Protein AF-A0A448S2J5-F1 (afdb_monomer_lite)

Radius of gyration: 13.47 Å; chains: 1; bounding box: 44×22×33 Å

Structure (mmCIF, N/CA/C/O backbone):
data_AF-A0A448S2J5-F1
#
_entry.id   AF-A0A448S2J5-F1
#
loop_
_atom_site.group_PDB
_atom_site.id
_atom_site.type_symbol
_atom_site.label_atom_id
_atom_site.label_alt_id
_atom_site.label_comp_id
_atom_site.label_asym_id
_atom_site.label_entity_id
_atom_site.label_seq_id
_atom_site.pdbx_PDB_ins_code
_atom_site.Cartn_x
_atom_site.Cartn_y
_atom_site.Cartn_z
_atom_site.occupancy
_atom_site.B_iso_or_equiv
_atom_site.auth_seq_id
_atom_site.auth_comp_id
_atom_site.auth_asym_id
_atom_site.auth_atom_id
_atom_site.pdbx_PDB_model_num
ATOM 1 N N . MET A 1 1 ? 29.180 -4.081 -5.614 1.00 56.69 1 MET A N 1
ATOM 2 C CA . MET A 1 1 ? 27.784 -4.333 -5.212 1.00 56.69 1 MET A CA 1
ATOM 3 C C . MET A 1 1 ? 27.248 -5.415 -6.126 1.00 56.69 1 MET A C 1
ATOM 5 O O . MET A 1 1 ? 27.464 -5.293 -7.329 1.00 56.69 1 MET A O 1
ATOM 9 N N . SER A 1 2 ? 26.712 -6.516 -5.593 1.00 70.88 2 SER A N 1
ATOM 10 C CA . SER A 1 2 ? 26.182 -7.570 -6.461 1.00 70.88 2 SER A CA 1
ATOM 11 C C . SER A 1 2 ? 24.862 -7.113 -7.085 1.00 70.88 2 SER A C 1
ATOM 13 O O . SER A 1 2 ? 24.171 -6.263 -6.528 1.00 70.88 2 SER A O 1
ATOM 15 N N . TYR A 1 3 ? 24.509 -7.684 -8.235 1.00 53.91 3 TYR A N 1
ATOM 16 C CA . TYR A 1 3 ? 23.223 -7.438 -8.895 1.00 53.91 3 TYR A CA 1
ATOM 17 C C . TYR A 1 3 ? 22.048 -7.685 -7.930 1.00 53.91 3 TYR A C 1
ATOM 19 O O . TYR A 1 3 ? 21.128 -6.886 -7.851 1.00 53.91 3 TYR A O 1
ATOM 27 N N . VAL A 1 4 ? 22.135 -8.727 -7.098 1.00 59.53 4 VAL A N 1
ATOM 28 C CA . VAL A 1 4 ? 21.117 -9.071 -6.091 1.00 59.53 4 VAL A CA 1
ATOM 29 C C . VAL A 1 4 ? 20.986 -8.008 -4.994 1.00 59.53 4 VAL A C 1
ATOM 31 O O . VAL A 1 4 ? 19.883 -7.781 -4.502 1.00 59.53 4 VAL A O 1
ATOM 34 N N . ASP A 1 5 ? 22.083 -7.358 -4.605 1.00 57.69 5 ASP A N 1
ATOM 35 C CA . ASP A 1 5 ? 22.059 -6.329 -3.558 1.00 57.69 5 ASP A CA 1
ATOM 36 C C . ASP A 1 5 ? 21.431 -5.028 -4.069 1.00 57.69 5 ASP A C 1
ATOM 38 O O . ASP A 1 5 ? 20.635 -4.422 -3.361 1.00 57.69 5 ASP A O 1
ATOM 42 N N . PHE A 1 6 ? 21.712 -4.662 -5.325 1.00 57.62 6 PHE A N 1
ATOM 43 C CA . PHE A 1 6 ? 21.116 -3.495 -5.981 1.00 57.62 6 PHE A CA 1
ATOM 44 C C . PHE A 1 6 ? 19.583 -3.595 -6.037 1.00 57.62 6 PHE A C 1
ATOM 46 O O . PHE A 1 6 ? 18.885 -2.697 -5.575 1.00 57.62 6 PHE A O 1
ATOM 53 N N . TYR A 1 7 ? 19.053 -4.734 -6.496 1.00 61.19 7 TYR A N 1
ATOM 54 C CA . TYR A 1 7 ? 17.602 -4.942 -6.552 1.00 61.19 7 TYR A CA 1
ATOM 55 C C . TYR A 1 7 ? 16.940 -4.961 -5.173 1.00 61.19 7 TYR A C 1
ATOM 57 O O . TYR A 1 7 ? 15.818 -4.488 -5.029 1.00 61.19 7 TYR A O 1
ATOM 65 N N . LYS A 1 8 ? 17.608 -5.486 -4.140 1.00 61.34 8 LYS A N 1
ATOM 66 C CA . LYS A 1 8 ? 17.059 -5.483 -2.775 1.00 61.34 8 LYS A CA 1
ATOM 67 C C . LYS A 1 8 ? 16.960 -4.081 -2.188 1.00 61.34 8 LYS A C 1
ATOM 69 O O . LYS A 1 8 ? 15.996 -3.806 -1.480 1.00 61.34 8 LYS A O 1
ATOM 74 N N . GLU A 1 9 ? 17.939 -3.221 -2.451 1.00 67.19 9 GLU A N 1
ATOM 75 C CA . GLU A 1 9 ? 17.912 -1.835 -1.977 1.00 67.19 9 GLU A CA 1
ATOM 76 C C . GLU A 1 9 ? 16.835 -1.020 -2.700 1.00 67.19 9 GLU A C 1
ATOM 78 O O . GLU A 1 9 ? 16.048 -0.334 -2.048 1.00 67.19 9 GLU A O 1
ATOM 83 N N . GLU A 1 10 ? 16.745 -1.150 -4.025 1.00 71.94 10 GLU A N 1
ATOM 84 C CA . GLU A 1 10 ? 15.788 -0.394 -4.836 1.00 71.94 10 GLU A CA 1
ATOM 85 C C . GLU A 1 10 ? 14.339 -0.843 -4.574 1.00 71.94 10 GLU A C 1
ATOM 87 O O . GLU A 1 10 ? 13.483 -0.035 -4.211 1.00 71.94 10 GLU A O 1
ATOM 92 N N . TYR A 1 11 ? 14.068 -2.151 -4.621 1.00 75.88 11 TYR A N 1
ATOM 93 C CA . TYR A 1 11 ? 12.743 -2.699 -4.310 1.00 75.88 11 TYR A CA 1
ATOM 94 C C . TYR A 1 11 ? 12.358 -2.550 -2.843 1.00 75.88 11 TYR A C 1
ATOM 96 O O . TYR A 1 11 ? 11.192 -2.303 -2.527 1.00 75.88 11 TYR A O 1
ATOM 104 N N . GLY A 1 12 ? 13.336 -2.623 -1.939 1.00 79.69 12 GLY A N 1
ATOM 105 C CA . GLY A 1 12 ? 13.121 -2.346 -0.524 1.00 79.69 12 GLY A CA 1
ATOM 106 C C . GLY A 1 12 ? 12.545 -0.949 -0.293 1.00 79.69 12 GLY A C 1
ATOM 107 O O . GLY A 1 12 ? 11.633 -0.798 0.521 1.00 79.69 12 GLY A O 1
ATOM 108 N N . ALA A 1 13 ? 13.007 0.057 -1.043 1.00 86.06 13 ALA A N 1
ATOM 109 C CA . ALA A 1 13 ? 12.499 1.421 -0.940 1.00 86.06 13 ALA A CA 1
ATOM 110 C C . ALA A 1 13 ? 11.037 1.540 -1.406 1.00 86.06 13 ALA A C 1
ATOM 112 O O . ALA A 1 13 ? 10.225 2.153 -0.711 1.00 86.06 13 ALA A O 1
ATOM 113 N N . TYR A 1 14 ? 10.669 0.924 -2.533 1.00 87.19 14 TYR A N 1
ATOM 114 C CA . TYR A 1 14 ? 9.288 0.956 -3.035 1.00 87.19 14 TYR A CA 1
ATOM 115 C C . TYR A 1 14 ? 8.303 0.268 -2.090 1.00 87.19 14 TYR A C 1
ATOM 117 O O . TYR A 1 14 ? 7.248 0.828 -1.778 1.00 87.19 14 TYR A O 1
ATOM 125 N N . ILE A 1 15 ? 8.681 -0.902 -1.567 1.00 87.56 15 ILE A N 1
ATOM 126 C CA . ILE A 1 15 ? 7.886 -1.630 -0.574 1.00 87.56 15 ILE A CA 1
ATOM 127 C C . ILE A 1 15 ? 7.718 -0.779 0.685 1.00 87.56 15 ILE A C 1
ATOM 129 O O . ILE A 1 15 ? 6.599 -0.587 1.160 1.00 87.56 15 ILE A O 1
ATOM 133 N N . HIS A 1 16 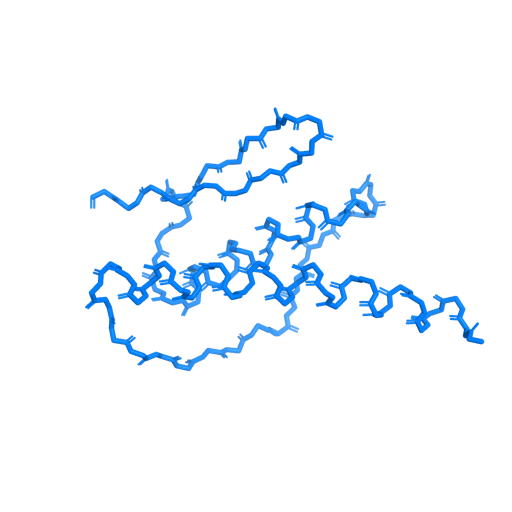? 8.814 -0.225 1.209 1.00 89.19 16 HIS A N 1
ATOM 134 C CA . HIS A 1 16 ? 8.785 0.634 2.390 1.00 89.19 16 HIS A CA 1
ATOM 135 C C . HIS A 1 16 ? 7.851 1.837 2.200 1.00 89.19 16 HIS A C 1
ATOM 137 O O . HIS A 1 16 ? 7.026 2.121 3.069 1.00 89.19 16 HIS A O 1
ATOM 143 N N . ASN A 1 17 ? 7.931 2.504 1.048 1.00 90.44 17 ASN A N 1
ATOM 144 C CA . ASN A 1 17 ? 7.092 3.657 0.731 1.00 90.44 17 ASN A CA 1
ATOM 145 C C . ASN A 1 17 ? 5.604 3.290 0.655 1.00 90.44 17 ASN A C 1
ATOM 147 O O . ASN A 1 17 ? 4.773 4.024 1.189 1.00 90.44 17 ASN A O 1
ATOM 151 N N . GLY A 1 18 ? 5.259 2.148 0.050 1.00 89.12 18 GLY A N 1
ATOM 152 C CA . GLY A 1 18 ? 3.875 1.668 0.008 1.00 89.12 18 GLY A CA 1
ATOM 153 C C . GLY A 1 18 ? 3.318 1.339 1.398 1.00 89.12 18 GLY A C 1
ATOM 154 O O . GLY A 1 18 ? 2.198 1.732 1.731 1.00 89.12 18 GLY A O 1
ATOM 155 N N . VAL A 1 19 ? 4.126 0.698 2.250 1.00 92.75 19 VAL A N 1
ATOM 156 C CA . VAL A 1 19 ? 3.760 0.410 3.648 1.00 92.75 19 VAL A CA 1
ATOM 157 C C . VAL A 1 19 ? 3.505 1.697 4.430 1.00 92.75 19 VAL A C 1
ATOM 159 O O . VAL A 1 19 ? 2.468 1.824 5.085 1.00 92.75 19 VAL A O 1
ATOM 162 N N . LEU A 1 20 ? 4.428 2.662 4.357 1.00 94.00 20 LEU A N 1
ATOM 163 C CA . LEU A 1 20 ? 4.284 3.936 5.064 1.00 94.00 20 LEU A CA 1
ATOM 164 C C . LEU A 1 20 ? 3.050 4.708 4.601 1.00 94.00 20 LEU A C 1
ATOM 166 O O . LEU A 1 20 ? 2.293 5.189 5.439 1.00 94.00 20 LEU A O 1
ATOM 170 N N . TYR A 1 21 ? 2.811 4.779 3.289 1.00 93.06 21 TYR A N 1
ATOM 171 C CA . TYR A 1 21 ? 1.649 5.469 2.730 1.00 93.06 21 TYR A CA 1
ATOM 172 C C . TYR A 1 21 ? 0.327 4.925 3.291 1.00 93.06 21 TYR A C 1
ATOM 174 O O . TYR A 1 21 ? -0.490 5.688 3.817 1.00 93.06 21 TYR A O 1
ATOM 182 N N . ALA A 1 22 ? 0.129 3.605 3.228 1.00 92.19 22 ALA A N 1
ATOM 183 C CA . ALA A 1 22 ? -1.089 2.963 3.717 1.00 92.19 22 ALA A CA 1
ATOM 184 C C . ALA A 1 22 ? -1.251 3.122 5.238 1.00 92.19 22 ALA A C 1
ATOM 186 O O . ALA A 1 22 ? -2.352 3.391 5.730 1.00 92.19 22 ALA A O 1
ATOM 187 N N . TYR A 1 23 ? -0.155 2.999 5.991 1.00 93.00 23 TYR A N 1
ATOM 188 C CA . TYR A 1 23 ? -0.172 3.157 7.442 1.00 93.00 23 TYR A CA 1
ATOM 189 C C . TYR A 1 23 ? -0.497 4.593 7.875 1.00 93.00 23 TYR A C 1
ATOM 191 O O . TYR A 1 23 ? -1.340 4.802 8.749 1.00 93.00 23 TYR A O 1
ATOM 199 N N . ASP A 1 24 ? 0.110 5.595 7.241 1.00 93.25 24 ASP A N 1
ATOM 200 C CA . ASP A 1 24 ? -0.159 7.003 7.536 1.00 93.25 24 ASP A CA 1
ATOM 201 C C . ASP A 1 24 ? -1.622 7.353 7.284 1.00 93.25 24 ASP A C 1
ATOM 203 O O . ASP A 1 24 ? -2.238 8.078 8.070 1.00 93.25 24 ASP A O 1
ATOM 207 N N . LEU A 1 25 ? -2.204 6.823 6.208 1.00 90.31 25 LEU A N 1
ATOM 208 C CA . LEU A 1 25 ? -3.609 7.057 5.913 1.00 90.31 25 LEU A CA 1
ATOM 209 C C . LEU A 1 25 ? -4.539 6.350 6.907 1.00 90.31 25 LEU A C 1
ATOM 211 O O . LEU A 1 25 ? -5.529 6.939 7.339 1.00 90.31 25 LEU A O 1
ATOM 215 N N . HIS A 1 26 ? -4.193 5.138 7.344 1.00 90.69 26 HIS A N 1
ATOM 216 C CA . HIS A 1 26 ? -4.923 4.431 8.399 1.00 90.69 26 HIS A CA 1
ATOM 217 C C . HIS A 1 26 ? -5.005 5.286 9.674 1.00 90.69 26 HIS A C 1
ATOM 219 O O . HIS A 1 26 ? -6.090 5.464 10.235 1.00 90.69 26 HIS A O 1
ATOM 225 N N . ILE A 1 27 ? -3.885 5.891 10.083 1.00 92.88 27 ILE A N 1
ATOM 226 C CA . ILE A 1 27 ? -3.838 6.803 11.234 1.00 92.88 27 ILE A CA 1
ATOM 227 C C . ILE A 1 27 ? -4.626 8.095 10.970 1.00 92.88 27 ILE A C 1
ATOM 229 O O . ILE A 1 27 ? -5.382 8.530 11.840 1.00 92.88 27 ILE A O 1
ATOM 233 N N . LYS A 1 28 ? -4.499 8.704 9.782 1.00 90.38 28 LYS A N 1
ATOM 234 C CA . LYS A 1 28 ? -5.242 9.927 9.408 1.00 90.38 28 LYS A CA 1
ATOM 235 C C . LYS A 1 28 ? -6.758 9.733 9.443 1.00 90.38 28 LYS A C 1
ATOM 237 O O . LYS A 1 28 ? -7.467 10.661 9.818 1.00 90.38 28 LYS A O 1
ATOM 242 N N . ASN A 1 29 ? -7.244 8.529 9.148 1.00 86.31 29 ASN A N 1
ATOM 243 C CA . ASN A 1 29 ? -8.665 8.178 9.223 1.00 86.31 29 ASN A CA 1
ATOM 244 C C . ASN A 1 29 ? -9.157 7.889 10.654 1.00 86.31 29 ASN A C 1
ATOM 246 O O . ASN A 1 29 ? -10.252 7.365 10.842 1.00 86.31 29 ASN A O 1
ATOM 250 N N . GLY A 1 30 ? -8.361 8.203 11.681 1.00 86.94 30 GLY A N 1
ATOM 251 C CA . GLY A 1 30 ? -8.747 8.055 13.085 1.00 86.94 30 GLY A CA 1
ATOM 252 C C . GLY A 1 30 ? -8.611 6.634 13.633 1.00 86.94 30 GLY A C 1
ATOM 253 O O . GLY A 1 30 ? -9.042 6.371 14.759 1.00 86.94 30 GLY A O 1
ATOM 254 N N . SER A 1 31 ? -7.998 5.719 12.874 1.00 89.38 31 SER A N 1
ATOM 255 C CA . SER A 1 31 ? -7.716 4.370 13.368 1.00 89.38 31 SER A CA 1
ATOM 256 C C . SER A 1 31 ? -6.568 4.381 14.382 1.00 89.38 31 SER A C 1
ATOM 258 O O . SER A 1 31 ? -5.742 5.296 14.439 1.00 89.38 31 SER A O 1
ATOM 260 N N . LYS A 1 32 ? -6.526 3.358 15.237 1.00 88.00 32 LYS A N 1
ATOM 261 C CA . LYS A 1 32 ? -5.491 3.223 16.270 1.00 88.00 32 LYS A CA 1
ATOM 262 C C . LYS A 1 32 ? -4.221 2.626 15.677 1.00 88.00 32 LYS A C 1
ATOM 264 O O . LYS A 1 32 ? -4.290 1.806 14.778 1.00 88.00 32 LYS A O 1
ATOM 269 N N . LYS A 1 33 ? -3.066 2.950 16.267 1.00 88.19 33 LYS A N 1
ATOM 270 C CA . LYS A 1 33 ? -1.801 2.275 15.940 1.00 88.19 33 LYS A CA 1
ATOM 271 C C . LYS A 1 33 ? -1.961 0.755 16.042 1.00 88.19 33 LYS A C 1
ATOM 273 O O . LYS A 1 33 ? -2.483 0.260 17.042 1.00 88.19 33 LYS A O 1
ATOM 278 N N . ALA A 1 34 ? -1.465 0.049 15.035 1.00 86.12 34 ALA A N 1
ATOM 279 C CA . ALA A 1 34 ? -1.526 -1.400 14.926 1.00 86.12 34 ALA A CA 1
ATOM 280 C C . ALA A 1 34 ? -0.155 -1.958 14.526 1.00 86.12 34 ALA A C 1
ATOM 282 O O . ALA A 1 34 ? 0.647 -1.265 13.902 1.00 86.12 34 ALA A O 1
ATOM 283 N N . SER A 1 35 ? 0.109 -3.214 14.886 1.00 85.56 35 SER A N 1
ATOM 284 C CA . SER A 1 35 ? 1.266 -3.968 14.403 1.00 85.56 35 SER A CA 1
ATOM 285 C C . SER A 1 35 ? 0.803 -5.074 13.467 1.00 85.56 35 SER A C 1
ATOM 287 O O . SER A 1 35 ? -0.134 -5.801 13.792 1.00 85.56 35 SER A O 1
ATOM 289 N N . PHE A 1 36 ? 1.496 -5.237 12.351 1.00 83.19 36 PHE A N 1
ATOM 290 C CA . PHE A 1 36 ? 1.229 -6.258 11.347 1.00 83.19 36 PHE A CA 1
ATOM 291 C C . PHE A 1 36 ? 2.555 -6.747 10.761 1.00 83.19 36 PHE A C 1
ATOM 293 O O . PHE A 1 36 ? 3.598 -6.118 10.946 1.00 83.19 36 PHE A O 1
ATOM 300 N N . ILE A 1 37 ? 2.518 -7.889 10.080 1.00 78.12 37 ILE A N 1
ATOM 301 C CA . ILE A 1 37 ? 3.680 -8.478 9.416 1.00 78.12 37 ILE A CA 1
ATOM 302 C C . ILE A 1 37 ? 3.273 -8.815 7.986 1.00 78.12 37 ILE A C 1
ATOM 304 O O . ILE A 1 37 ? 2.301 -9.537 7.773 1.00 78.12 37 ILE A O 1
ATOM 308 N N . ILE A 1 38 ? 4.040 -8.317 7.019 1.00 78.19 38 ILE A N 1
ATOM 309 C CA . ILE A 1 38 ? 3.938 -8.718 5.615 1.00 78.19 38 ILE A CA 1
ATOM 310 C C . ILE A 1 38 ? 4.995 -9.794 5.390 1.00 78.19 38 ILE A C 1
ATOM 312 O O . ILE A 1 38 ? 6.190 -9.520 5.474 1.00 78.19 38 ILE A O 1
ATOM 316 N N . LEU A 1 39 ? 4.553 -11.031 5.168 1.00 76.00 39 LEU A N 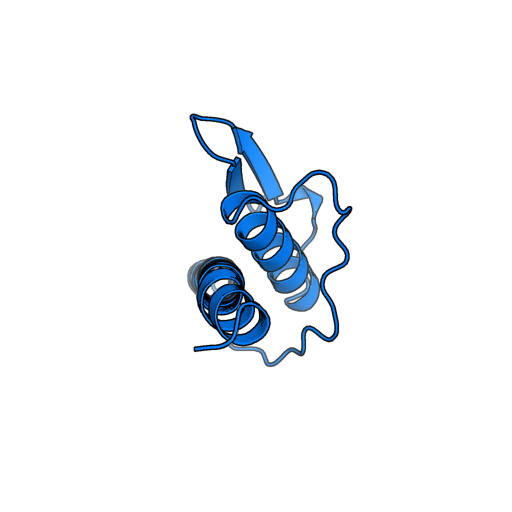1
ATOM 317 C CA . LEU A 1 39 ? 5.451 -12.182 5.013 1.00 76.00 39 LEU A CA 1
ATOM 318 C C . LEU A 1 39 ? 5.982 -12.317 3.584 1.00 76.00 39 LEU A C 1
ATOM 320 O O . LEU A 1 39 ? 7.123 -12.724 3.381 1.00 76.00 39 LEU A O 1
ATOM 324 N N . SER A 1 40 ? 5.151 -11.982 2.601 1.00 75.69 40 SER A N 1
ATOM 325 C CA . SER A 1 40 ? 5.483 -12.069 1.184 1.00 75.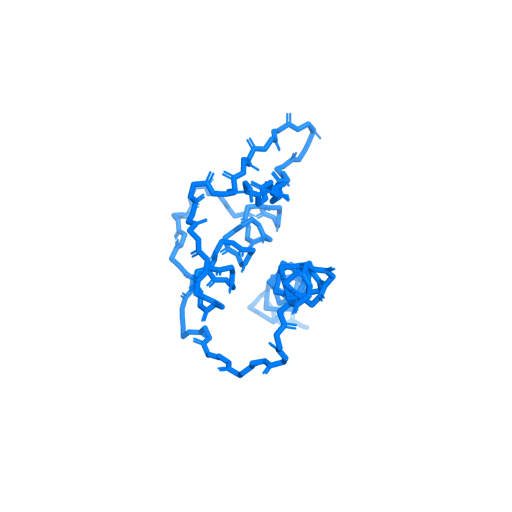69 40 SER A CA 1
ATOM 326 C C . SER A 1 40 ? 4.578 -11.153 0.373 1.00 75.69 40 SER A C 1
ATOM 328 O O . SER A 1 40 ? 3.382 -11.071 0.652 1.00 75.69 40 SER 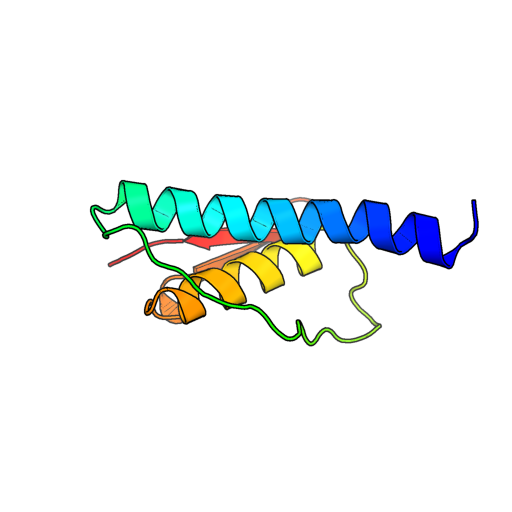A O 1
ATOM 330 N N . LEU A 1 41 ? 5.138 -10.540 -0.664 1.00 74.75 41 LEU A N 1
ATOM 331 C CA . LEU A 1 41 ? 4.389 -9.951 -1.769 1.00 74.75 41 LEU A CA 1
ATOM 332 C C . LEU A 1 41 ? 4.517 -10.917 -2.951 1.00 74.75 41 LEU A C 1
ATOM 334 O O . LEU A 1 41 ? 5.620 -11.386 -3.234 1.00 74.75 41 LEU A O 1
ATOM 338 N N . ILE A 1 42 ? 3.401 -11.277 -3.583 1.00 67.06 42 ILE A N 1
ATOM 339 C CA . ILE A 1 42 ? 3.403 -12.143 -4.766 1.00 67.06 42 ILE A CA 1
ATOM 340 C C . ILE A 1 42 ? 3.185 -11.246 -5.978 1.00 67.06 42 ILE A C 1
ATOM 342 O O . ILE A 1 42 ? 2.097 -10.705 -6.145 1.00 67.06 42 ILE A O 1
ATOM 346 N N . GLU A 1 43 ? 4.209 -11.126 -6.817 1.00 63.09 43 GLU A N 1
ATOM 347 C CA . GLU A 1 43 ? 4.126 -10.467 -8.121 1.00 63.09 43 GLU A CA 1
ATOM 348 C C . GLU A 1 43 ? 4.597 -11.399 -9.237 1.00 63.09 43 GLU A C 1
ATOM 350 O O . GLU A 1 43 ? 5.423 -12.297 -9.036 1.00 63.09 43 GLU A O 1
ATOM 355 N N . THR A 1 44 ? 4.048 -11.189 -10.431 1.00 56.84 44 THR A N 1
ATOM 356 C CA . THR A 1 44 ? 4.451 -11.876 -11.656 1.00 56.84 44 THR A CA 1
ATOM 357 C C . THR A 1 44 ? 5.680 -11.212 -12.272 1.00 56.84 44 THR A C 1
ATOM 359 O O . THR A 1 44 ? 5.800 -9.994 -12.306 1.00 56.84 44 THR A O 1
ATOM 362 N N . ALA A 1 45 ? 6.596 -12.021 -12.817 1.00 49.94 45 ALA A N 1
ATOM 363 C CA . ALA A 1 45 ? 7.871 -11.565 -13.386 1.00 49.94 45 ALA A CA 1
ATOM 364 C C . ALA A 1 45 ? 7.751 -10.638 -14.621 1.00 49.94 45 ALA A C 1
ATOM 366 O O . ALA A 1 45 ? 8.768 -10.181 -15.134 1.00 49.94 45 ALA A O 1
ATOM 367 N N . SER A 1 46 ? 6.537 -10.388 -15.119 1.00 54.12 46 SER A N 1
ATOM 368 C CA . SER A 1 46 ? 6.246 -9.455 -16.212 1.00 54.12 46 SER A CA 1
ATOM 369 C C . SER A 1 46 ? 6.202 -7.985 -15.785 1.00 54.12 46 SER A C 1
ATOM 371 O O . SER A 1 46 ? 6.258 -7.128 -16.661 1.00 54.12 46 SER A O 1
ATOM 373 N N . ASP A 1 47 ? 6.138 -7.699 -14.481 1.00 50.25 47 ASP A N 1
ATOM 374 C CA . ASP A 1 47 ? 5.792 -6.375 -13.944 1.00 50.25 47 ASP A CA 1
ATOM 375 C C . ASP A 1 47 ? 6.812 -5.882 -12.906 1.00 50.25 47 ASP A C 1
ATOM 377 O O . ASP A 1 47 ? 6.451 -5.346 -11.866 1.00 50.25 47 ASP A O 1
ATOM 381 N N . THR A 1 48 ? 8.113 -6.071 -13.151 1.00 58.81 48 THR A N 1
ATOM 382 C CA . THR A 1 48 ? 9.167 -5.624 -12.218 1.00 58.81 48 THR A CA 1
ATOM 383 C C . THR A 1 48 ? 9.441 -4.116 -12.305 1.00 58.81 48 THR A C 1
ATOM 385 O O . THR A 1 48 ? 10.601 -3.703 -12.403 1.00 58.81 48 THR A O 1
ATOM 388 N N . ASP A 1 49 ? 8.384 -3.308 -12.312 1.00 76.50 49 ASP A N 1
ATOM 389 C CA . ASP A 1 49 ? 8.448 -1.855 -12.173 1.00 76.50 49 ASP A CA 1
ATOM 390 C C . ASP A 1 49 ? 8.275 -1.485 -10.689 1.00 76.50 49 ASP A C 1
ATOM 392 O O . ASP A 1 49 ? 7.539 -2.127 -9.932 1.00 76.50 49 ASP A O 1
ATOM 396 N N . GLY A 1 50 ? 9.028 -0.492 -10.223 1.00 79.19 50 GLY A N 1
ATOM 397 C CA . GLY A 1 50 ? 9.053 -0.114 -8.808 1.00 79.19 50 GLY A CA 1
ATOM 398 C C . GLY A 1 50 ? 7.708 0.418 -8.308 1.00 79.19 50 GLY A C 1
ATOM 399 O O . GLY A 1 50 ? 7.362 0.297 -7.130 1.00 79.19 50 GLY A O 1
ATOM 400 N N . ASP A 1 51 ? 6.913 0.986 -9.206 1.00 84.06 51 ASP A N 1
ATOM 401 C CA . ASP A 1 51 ? 5.579 1.500 -8.924 1.00 84.06 51 ASP A CA 1
ATOM 402 C C . ASP A 1 51 ? 4.537 0.388 -8.677 1.00 84.06 51 ASP A C 1
ATOM 404 O O . ASP A 1 51 ? 3.696 0.537 -7.782 1.00 84.06 51 ASP A O 1
ATOM 408 N N . ALA A 1 52 ? 4.643 -0.751 -9.367 1.00 84.31 52 ALA A N 1
ATOM 409 C CA . ALA A 1 52 ? 3.843 -1.952 -9.146 1.00 84.31 52 ALA A CA 1
ATOM 410 C C . ALA A 1 52 ? 4.110 -2.524 -7.748 1.00 84.31 52 ALA A C 1
ATOM 412 O O . ALA A 1 52 ? 3.177 -2.679 -6.953 1.00 84.31 52 ALA A O 1
ATOM 413 N N . MET A 1 53 ? 5.387 -2.646 -7.366 1.00 85.69 53 MET A N 1
ATOM 414 C CA . MET A 1 53 ? 5.770 -3.087 -6.020 1.00 85.69 53 MET A CA 1
ATOM 415 C C . MET A 1 53 ? 5.245 -2.166 -4.921 1.00 85.69 53 MET A C 1
ATOM 417 O O . MET A 1 53 ? 4.773 -2.632 -3.878 1.00 85.69 53 MET A O 1
ATOM 421 N N . LYS A 1 54 ? 5.299 -0.847 -5.144 1.00 89.69 54 LYS A N 1
ATOM 422 C CA . LYS A 1 54 ? 4.696 0.137 -4.236 1.00 89.69 54 LYS A CA 1
ATOM 423 C C . LYS A 1 54 ? 3.196 -0.136 -4.093 1.00 89.69 54 LYS A C 1
ATOM 425 O O . LYS A 1 54 ? 2.704 -0.212 -2.969 1.00 89.69 54 LYS A O 1
ATOM 430 N N . CYS A 1 55 ? 2.478 -0.326 -5.199 1.00 90.06 55 CYS A N 1
ATOM 431 C CA . CYS A 1 55 ? 1.041 -0.616 -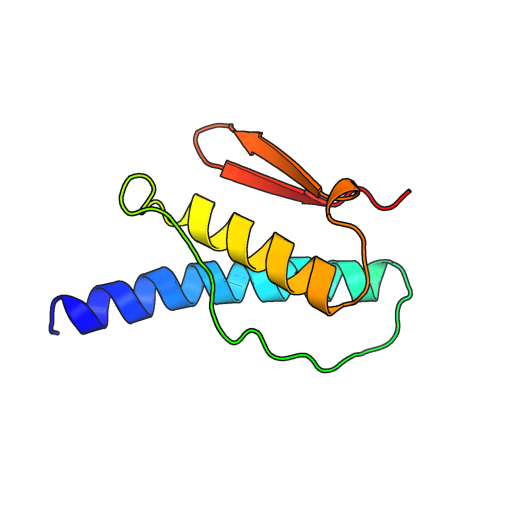5.205 1.00 90.06 55 CYS A CA 1
ATOM 432 C C . CYS A 1 55 ? 0.698 -1.929 -4.479 1.00 90.06 55 CYS A C 1
ATOM 434 O O . CYS A 1 55 ? -0.224 -1.954 -3.657 1.00 90.06 55 CYS A O 1
ATOM 436 N N . ALA A 1 56 ? 1.474 -2.992 -4.702 1.00 89.31 56 ALA A N 1
ATOM 437 C CA . ALA A 1 56 ? 1.327 -4.267 -4.004 1.00 89.31 56 ALA A CA 1
ATOM 438 C C . ALA A 1 56 ? 1.534 -4.111 -2.487 1.00 89.31 56 ALA A C 1
ATOM 440 O O . ALA A 1 56 ? 0.741 -4.619 -1.688 1.00 89.31 56 ALA A O 1
ATOM 441 N N . ALA A 1 57 ? 2.553 -3.351 -2.075 1.00 91.00 57 ALA A N 1
ATOM 442 C CA . ALA A 1 57 ? 2.822 -3.062 -0.670 1.00 91.00 57 ALA A CA 1
ATOM 443 C C . ALA A 1 57 ? 1.712 -2.226 -0.010 1.00 91.00 57 ALA A C 1
ATOM 445 O O . ALA A 1 57 ? 1.348 -2.502 1.138 1.00 91.00 57 ALA A O 1
ATOM 446 N N . VAL A 1 58 ? 1.135 -1.252 -0.728 1.00 93.19 58 VAL A N 1
ATOM 447 C CA . VAL A 1 58 ? -0.039 -0.491 -0.265 1.00 93.19 58 VAL A CA 1
ATOM 448 C C . VAL A 1 58 ? -1.214 -1.433 -0.007 1.00 93.19 58 VAL A C 1
ATOM 450 O O . VAL A 1 58 ? -1.765 -1.415 1.094 1.00 93.19 58 VAL A O 1
ATOM 453 N N . SER A 1 59 ? -1.562 -2.291 -0.975 1.00 92.19 59 SER A N 1
ATOM 454 C CA . SER A 1 59 ? -2.692 -3.223 -0.843 1.00 92.19 59 SER A CA 1
ATOM 455 C C . SER A 1 59 ? -2.503 -4.198 0.315 1.00 92.19 59 SER A C 1
ATOM 457 O O . SER A 1 59 ? -3.367 -4.298 1.191 1.00 92.19 59 SER A O 1
ATOM 459 N N . ALA A 1 60 ? -1.334 -4.838 0.396 1.00 91.88 60 ALA A N 1
ATOM 460 C CA . ALA A 1 60 ? -1.021 -5.774 1.471 1.00 91.88 60 ALA A CA 1
ATOM 461 C C . ALA A 1 60 ? -1.094 -5.109 2.854 1.00 91.88 60 ALA A C 1
ATOM 463 O O . ALA A 1 60 ? -1.648 -5.682 3.792 1.00 91.88 60 ALA A O 1
ATOM 464 N N . THR A 1 61 ? -0.577 -3.885 2.981 1.00 94.12 61 THR A N 1
ATOM 465 C CA . THR A 1 61 ? -0.609 -3.137 4.244 1.00 94.12 61 THR A CA 1
ATOM 466 C C . THR A 1 61 ? -2.028 -2.747 4.633 1.00 94.12 61 THR A C 1
ATOM 468 O O . THR A 1 61 ? -2.425 -2.934 5.780 1.00 94.12 61 THR A O 1
ATOM 471 N N . TRP A 1 62 ? -2.812 -2.229 3.687 1.00 94.31 62 TRP A N 1
ATOM 472 C CA . TRP A 1 62 ? -4.185 -1.795 3.935 1.00 94.31 62 TRP A CA 1
ATOM 473 C C . TRP A 1 62 ? -5.069 -2.953 4.410 1.00 94.31 62 TRP A C 1
ATOM 475 O O . TRP A 1 62 ? -5.766 -2.832 5.420 1.00 94.31 62 TRP A O 1
ATOM 485 N N . GLN A 1 63 ? -4.950 -4.111 3.755 1.00 91.88 63 GLN A N 1
ATOM 486 C CA . GLN A 1 63 ? -5.636 -5.339 4.159 1.00 91.88 63 GLN A CA 1
ATOM 487 C C . GLN A 1 63 ? -5.156 -5.847 5.525 1.00 91.88 63 GLN A C 1
ATOM 489 O O . GLN A 1 63 ? -5.972 -6.204 6.375 1.00 91.88 63 GLN A O 1
ATOM 494 N N . ALA A 1 64 ? -3.843 -5.834 5.782 1.00 91.25 64 ALA A N 1
ATOM 495 C CA . ALA A 1 64 ? -3.282 -6.245 7.072 1.00 91.25 64 ALA A CA 1
ATOM 496 C C . ALA A 1 64 ? -3.739 -5.348 8.238 1.00 91.25 64 ALA A C 1
ATOM 498 O O . ALA A 1 64 ? -3.805 -5.798 9.383 1.00 91.25 64 ALA A O 1
ATOM 499 N N . LEU A 1 65 ? -4.091 -4.094 7.947 1.00 92.00 65 LEU A N 1
ATOM 500 C CA . LEU A 1 65 ? -4.671 -3.137 8.889 1.00 92.00 65 LEU A CA 1
ATOM 501 C C . LEU A 1 65 ? -6.192 -3.297 9.075 1.00 92.00 65 LEU A C 1
ATOM 503 O O . LEU A 1 65 ? -6.791 -2.535 9.835 1.00 92.00 65 LEU A O 1
ATOM 507 N N . GLY A 1 66 ? -6.807 -4.293 8.429 1.00 91.31 66 GLY A N 1
ATOM 508 C CA . GLY A 1 66 ? -8.219 -4.650 8.581 1.00 91.31 66 GLY A CA 1
ATOM 509 C C . GLY A 1 66 ? -9.172 -3.919 7.637 1.00 91.31 66 GLY A C 1
ATOM 510 O O . GLY A 1 66 ? -10.386 -4.007 7.825 1.00 91.31 66 GLY A O 1
ATOM 511 N N . HIS A 1 67 ? -8.647 -3.206 6.640 1.00 93.00 67 HIS A N 1
ATOM 512 C CA . HIS A 1 67 ? -9.458 -2.504 5.649 1.00 93.00 67 HIS A CA 1
ATOM 513 C C . HIS A 1 67 ? -9.714 -3.356 4.404 1.00 93.00 67 HIS A C 1
ATOM 515 O O . HIS A 1 67 ? -9.099 -4.405 4.204 1.00 93.00 67 HIS A O 1
ATOM 521 N N . SER A 1 68 ? -10.653 -2.924 3.563 1.00 93.31 68 SER A N 1
ATOM 522 C CA . SER A 1 68 ? -11.048 -3.687 2.383 1.00 93.31 68 SER A CA 1
ATOM 523 C C . SER A 1 68 ? -10.232 -3.271 1.165 1.00 93.31 68 SER A C 1
ATOM 525 O O . SER A 1 68 ? -10.002 -2.092 0.920 1.00 93.31 68 SER A O 1
ATOM 527 N N . GLU A 1 69 ? -9.849 -4.242 0.336 1.00 89.75 69 GLU A N 1
ATOM 528 C CA . GLU A 1 69 ? -9.185 -3.965 -0.943 1.00 89.75 69 GLU A CA 1
ATOM 529 C C . GLU A 1 69 ? -10.049 -3.110 -1.885 1.00 89.75 69 GLU A C 1
ATOM 531 O O . GLU A 1 69 ? -9.520 -2.351 -2.688 1.00 89.75 69 GLU A O 1
ATOM 536 N N . LYS A 1 70 ? -11.381 -3.151 -1.736 1.00 93.06 70 LYS A N 1
ATOM 537 C CA . LYS A 1 70 ? -12.308 -2.301 -2.502 1.00 93.06 70 LYS A CA 1
ATOM 538 C C . LYS A 1 70 ? -12.096 -0.800 -2.261 1.00 93.06 70 LYS A C 1
ATOM 540 O O . LYS A 1 70 ? -12.552 0.008 -3.061 1.00 93.06 70 LYS A O 1
ATOM 545 N N . ASP A 1 71 ? -11.463 -0.442 -1.144 1.00 94.00 71 ASP A N 1
ATOM 546 C CA . ASP A 1 71 ? -11.165 0.943 -0.795 1.00 94.00 71 ASP A CA 1
ATOM 547 C C . ASP A 1 71 ? -9.951 1.448 -1.594 1.00 94.00 71 ASP A C 1
ATOM 549 O O . ASP A 1 71 ? -9.589 2.613 -1.486 1.00 94.00 71 ASP A O 1
ATOM 553 N N . ILE A 1 72 ? -9.301 0.592 -2.387 1.00 94.06 72 ILE A N 1
ATOM 554 C CA . ILE A 1 72 ? -8.097 0.905 -3.151 1.00 94.06 72 ILE A CA 1
ATOM 555 C C . ILE A 1 72 ? -8.451 0.998 -4.633 1.00 94.06 72 ILE A C 1
ATOM 557 O O . ILE A 1 72 ? -9.120 0.140 -5.202 1.00 94.06 72 ILE A O 1
ATOM 561 N N . SER A 1 73 ? -7.981 2.057 -5.277 1.00 93.94 73 SER A N 1
ATOM 562 C CA . SER A 1 73 ? -8.027 2.237 -6.724 1.00 93.94 73 SER A CA 1
ATOM 563 C C . SER A 1 73 ? -6.609 2.360 -7.261 1.00 93.94 73 SER A C 1
ATOM 565 O O . SER A 1 73 ? -5.807 3.109 -6.708 1.00 93.94 73 SER A O 1
ATOM 567 N N . PHE A 1 74 ? -6.311 1.655 -8.351 1.00 91.19 74 PHE A N 1
ATOM 568 C CA . PHE A 1 74 ? -5.034 1.777 -9.050 1.00 91.19 74 PHE A CA 1
ATOM 569 C C . PHE A 1 74 ? -5.204 2.674 -10.271 1.00 91.19 74 PHE A C 1
ATOM 571 O O . PHE A 1 74 ? -6.086 2.445 -11.101 1.00 91.19 74 PHE A O 1
ATOM 578 N N . ILE A 1 75 ? -4.380 3.712 -10.363 1.00 91.31 75 ILE A N 1
ATOM 579 C CA . ILE A 1 75 ? -4.418 4.704 -11.438 1.00 91.31 75 ILE A CA 1
ATOM 580 C C . ILE A 1 75 ? -3.071 4.671 -12.149 1.00 91.31 75 ILE A C 1
ATOM 582 O O . ILE A 1 75 ? -2.032 4.700 -11.499 1.00 91.31 75 ILE A O 1
ATOM 586 N N . TYR A 1 76 ? -3.094 4.627 -13.480 1.00 87.25 76 TYR A N 1
ATOM 587 C CA . TYR A 1 76 ? -1.891 4.736 -14.296 1.00 87.25 76 TYR A CA 1
ATOM 588 C C . TYR A 1 76 ? -1.781 6.145 -14.887 1.00 87.25 76 TYR A C 1
ATOM 590 O O . TYR A 1 76 ? -2.660 6.575 -15.638 1.00 87.25 76 TYR A O 1
ATOM 598 N N . ASN A 1 77 ? -0.705 6.858 -14.555 1.00 85.25 77 ASN A N 1
ATOM 599 C CA . ASN A 1 77 ? -0.333 8.134 -15.167 1.00 85.25 77 ASN A CA 1
ATOM 600 C C . ASN A 1 77 ? 1.192 8.245 -15.240 1.00 85.25 77 ASN A C 1
ATOM 602 O O . ASN A 1 77 ? 1.816 8.726 -14.298 1.00 85.25 77 ASN A O 1
ATOM 606 N N . GLU A 1 78 ? 1.778 7.747 -16.332 1.00 86.56 78 GLU A N 1
ATOM 607 C CA . GLU A 1 78 ? 3.232 7.565 -16.527 1.00 86.56 78 GLU A CA 1
ATOM 608 C C . GLU A 1 78 ? 3.888 6.566 -15.551 1.00 86.56 78 GLU A C 1
ATOM 610 O O . GLU A 1 78 ? 4.913 5.983 -15.887 1.00 86.56 78 GLU A O 1
ATOM 615 N N . ALA A 1 79 ? 3.254 6.319 -14.404 1.00 85.94 79 ALA A N 1
ATOM 616 C CA . ALA A 1 79 ? 3.525 5.283 -13.419 1.00 85.94 79 ALA A CA 1
ATOM 617 C C . ALA A 1 79 ? 2.208 4.833 -12.750 1.00 85.94 79 ALA A C 1
ATOM 619 O O . ALA A 1 79 ? 1.207 5.563 -12.752 1.00 85.94 79 ALA A O 1
ATOM 620 N N . TRP A 1 80 ? 2.207 3.643 -12.157 1.00 87.62 80 TRP A N 1
ATOM 621 C CA . TRP A 1 80 ? 1.155 3.131 -11.290 1.00 87.62 80 TRP A CA 1
ATOM 622 C C . TRP A 1 80 ? 1.144 3.833 -9.929 1.00 87.62 80 TRP A C 1
ATOM 624 O O . TRP A 1 80 ? 2.155 4.000 -9.233 1.00 87.62 80 TRP A O 1
ATOM 634 N N . ASP A 1 81 ? -0.052 4.213 -9.503 1.00 90.75 81 ASP A N 1
ATOM 635 C CA . ASP A 1 81 ? -0.287 4.728 -8.167 1.00 90.75 81 ASP A CA 1
ATOM 636 C C . ASP A 1 81 ? -1.504 4.080 -7.518 1.00 90.75 81 ASP A C 1
ATOM 638 O O . ASP A 1 81 ? -2.479 3.728 -8.185 1.00 90.75 81 ASP A O 1
ATOM 642 N N . ALA A 1 82 ? -1.434 3.937 -6.198 1.00 91.94 82 ALA A N 1
ATOM 643 C CA . ALA A 1 82 ? -2.510 3.399 -5.385 1.00 91.94 82 ALA A CA 1
ATOM 644 C C . ALA A 1 82 ? -3.168 4.547 -4.619 1.00 91.94 82 ALA A C 1
ATOM 646 O O . ALA A 1 82 ? -2.526 5.226 -3.820 1.00 91.94 82 ALA A O 1
ATOM 647 N N . VAL A 1 83 ? -4.464 4.742 -4.840 1.00 94.12 83 VAL A N 1
ATOM 648 C CA . VAL A 1 83 ? -5.279 5.739 -4.145 1.00 94.12 83 VAL A CA 1
ATOM 649 C C . VAL A 1 83 ? -6.255 5.016 -3.238 1.00 94.12 83 VAL A C 1
ATOM 651 O O . VAL A 1 83 ? -7.053 4.202 -3.698 1.00 94.12 83 VAL A O 1
ATOM 654 N N . ILE A 1 84 ? -6.207 5.328 -1.948 1.00 93.25 84 ILE A N 1
ATOM 655 C CA . ILE A 1 84 ? -7.136 4.772 -0.967 1.00 93.25 84 ILE A CA 1
ATOM 656 C C . ILE A 1 84 ? -8.284 5.764 -0.742 1.00 93.25 84 ILE A C 1
ATOM 658 O O . ILE A 1 84 ? -8.066 6.907 -0.339 1.00 93.25 84 ILE A O 1
ATOM 662 N N . ASN A 1 85 ? -9.508 5.294 -0.964 1.00 90.50 85 ASN A N 1
ATOM 663 C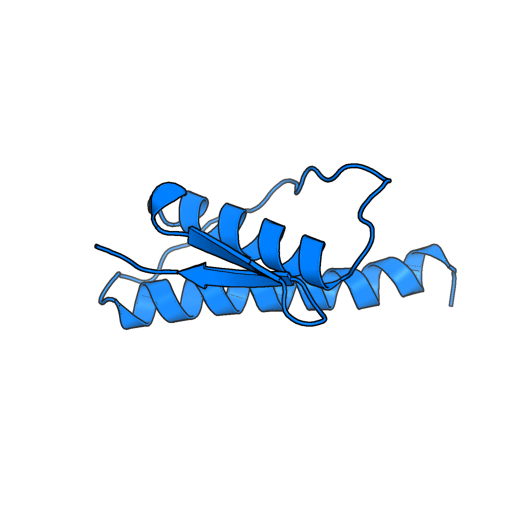 CA . ASN A 1 85 ? -10.774 6.000 -0.813 1.00 90.50 85 ASN A CA 1
ATOM 664 C C . ASN A 1 85 ? -11.654 5.237 0.196 1.00 90.50 85 ASN A C 1
ATOM 666 O O . ASN A 1 85 ? -12.499 4.436 -0.208 1.00 90.50 85 ASN A O 1
ATOM 670 N N . PRO A 1 86 ? -11.449 5.441 1.508 1.00 77.75 86 PRO A N 1
ATOM 671 C CA . PRO A 1 86 ? -12.290 4.830 2.527 1.00 77.75 86 PRO A CA 1
ATOM 672 C C . PRO A 1 86 ? -13.696 5.430 2.426 1.00 77.75 86 PRO A C 1
ATOM 674 O O . PRO A 1 86 ? -13.837 6.654 2.384 1.00 77.75 86 PRO A O 1
ATOM 677 N N . GLY A 1 87 ? -14.708 4.565 2.333 1.00 68.00 87 GLY A N 1
ATOM 678 C CA . GLY A 1 87 ? -16.119 4.966 2.293 1.00 68.00 87 GLY A CA 1
ATOM 679 C C . GLY A 1 87 ? -16.638 5.576 3.590 1.00 68.00 87 GLY A C 1
ATOM 680 O O . GLY A 1 87 ? -15.990 5.402 4.646 1.00 68.00 87 GLY A O 1
#

Organism: Serratia fonticola (NCBI:txid47917)

Foldseek 3Di:
DDPVVVLCVLLVVLLVQLLCVLQVVCVVVVHDDDDFDDPDQDDDPVDPDSLVSSQSSNQSNNVRSVHDSVQWDWDDDVGIDIDGHDD

Secondary structure (DSSP, 8-state):
--HHHHHHHHHHHHHHHHHHHHHHHHHHTTPPP-----------TT---HHHHHHHHHHHHHHHTT--GGGEEEEEESEEEEEE---

pLDDT: mean 82.49, std 12.63, range [49.94, 94.31]

Sequence (87 aa):
MSYVDFYKEEYGAYIHNGVLYAYDLHIKNGSKKASFIILSLIETASDTDGDAMKCAAVSATWQALGHSEKDISFIYNEAWDAVINPG